Protein AF-A0A4S3IYH1-F1 (afdb_monomer)

Nearest PDB structures (foldseek):
  1wno-assembly1_A  TM=9.282E-01  e=6.209E-09  Aspergillus fumigatus
  2a3e-assembly1_A  TM=9.252E-01  e=1.065E-08  Aspergillus fumigatus
  6igy-assembly1_A  TM=9.166E-01  e=3.351E-08  Aspergillus niger
  1ll6-assembly4_D  TM=9.202E-01  e=5.748E-08  Coccidioides immitis
  7akq-assembly1_A  TM=9.149E-01  e=3.072E-06  Trichoderma harzianum

Mean predicted aligned error: 6.88 Å

Structure (mmCIF, N/CA/C/O backbone):
data_AF-A0A4S3IYH1-F1
#
_entry.id   AF-A0A4S3IYH1-F1
#
loop_
_atom_site.group_PDB
_atom_site.id
_atom_site.type_symbol
_atom_site.label_atom_id
_atom_site.label_alt_id
_atom_site.label_comp_id
_atom_site.label_asym_id
_atom_site.label_entity_id
_atom_site.label_seq_id
_atom_site.pdbx_PDB_ins_code
_atom_site.Cartn_x
_atom_site.Cartn_y
_atom_site.Cartn_z
_atom_site.occupancy
_atom_site.B_iso_or_equiv
_atom_site.auth_seq_id
_atom_site.auth_comp_id
_atom_site.auth_asym_id
_atom_site.auth_atom_id
_atom_site.pdbx_PDB_model_num
ATOM 1 N N . MET A 1 1 ? 2.991 27.594 -24.902 1.00 52.75 1 MET A N 1
ATOM 2 C CA . MET A 1 1 ? 2.321 26.370 -25.384 1.00 52.75 1 MET A CA 1
ATOM 3 C C . MET A 1 1 ? 2.389 25.411 -24.211 1.00 52.75 1 MET A C 1
ATOM 5 O O . MET A 1 1 ? 3.484 24.976 -23.888 1.00 52.75 1 MET A O 1
ATOM 9 N N . GLU A 1 2 ? 1.299 25.242 -23.466 1.00 52.25 2 GLU A N 1
ATOM 10 C CA . GLU A 1 2 ? 1.285 24.289 -22.349 1.00 52.25 2 GLU A CA 1
ATOM 11 C C . GLU A 1 2 ? 1.420 22.879 -22.927 1.00 52.25 2 GLU A C 1
ATOM 13 O O . GLU A 1 2 ? 0.733 22.533 -23.894 1.00 52.25 2 GLU A O 1
ATOM 18 N N . ALA A 1 3 ? 2.363 22.096 -22.406 1.00 57.59 3 ALA A N 1
ATOM 19 C CA . ALA A 1 3 ? 2.505 20.706 -22.801 1.00 57.59 3 ALA A CA 1
ATOM 20 C C . ALA A 1 3 ? 1.212 19.969 -22.429 1.00 57.59 3 ALA A C 1
ATOM 22 O O . ALA A 1 3 ? 0.745 20.053 -21.295 1.00 57.59 3 ALA A O 1
ATOM 23 N N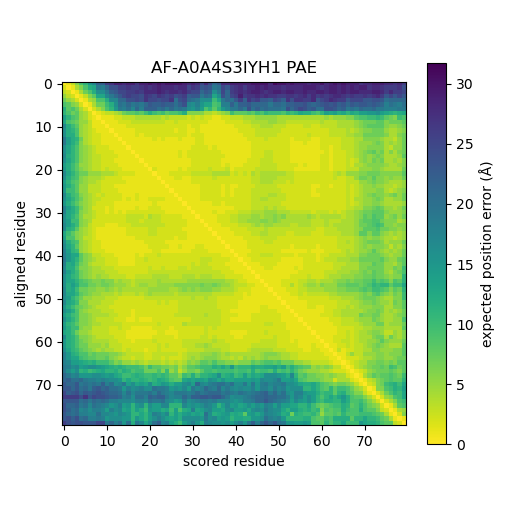 . ARG A 1 4 ? 0.609 19.267 -23.391 1.00 62.44 4 ARG A N 1
ATOM 24 C CA . ARG A 1 4 ? -0.480 18.339 -23.085 1.00 62.44 4 ARG A CA 1
ATOM 25 C C . ARG A 1 4 ? 0.126 17.142 -22.359 1.00 62.44 4 ARG A C 1
ATOM 27 O O . ARG A 1 4 ? 1.061 16.539 -22.878 1.00 62.44 4 ARG A O 1
ATOM 34 N N . GLU A 1 5 ? -0.421 16.810 -21.195 1.00 72.50 5 GLU A N 1
ATOM 35 C CA . GLU A 1 5 ? -0.181 15.536 -20.513 1.00 72.50 5 GLU A CA 1
ATOM 36 C C . GLU A 1 5 ? -0.335 14.378 -21.514 1.00 72.50 5 GLU A C 1
ATOM 38 O O . GLU A 1 5 ? -1.358 14.253 -22.198 1.00 72.50 5 GLU A O 1
ATOM 43 N N . ASN A 1 6 ? 0.701 13.549 -21.641 1.00 72.12 6 ASN A N 1
ATOM 44 C CA . ASN A 1 6 ? 0.663 12.362 -22.487 1.00 72.12 6 ASN A CA 1
ATOM 45 C C . ASN A 1 6 ? -0.112 11.266 -21.744 1.00 72.12 6 ASN A C 1
ATOM 47 O O . ASN A 1 6 ? 0.430 10.593 -20.869 1.00 72.12 6 ASN A O 1
ATOM 51 N N . PHE A 1 7 ? -1.382 11.063 -22.099 1.00 72.81 7 PHE A N 1
ATOM 52 C CA . PHE A 1 7 ? -2.225 10.012 -21.517 1.00 72.81 7 PHE A CA 1
ATOM 53 C C . PHE A 1 7 ? -1.883 8.630 -22.101 1.00 72.81 7 PHE A C 1
ATOM 55 O O . PHE A 1 7 ? -2.644 8.059 -22.882 1.00 72.81 7 PHE A O 1
ATOM 62 N N . GLY A 1 8 ? -0.707 8.110 -21.750 1.00 86.81 8 GLY A N 1
ATOM 63 C CA . GLY A 1 8 ? -0.298 6.737 -22.051 1.00 86.81 8 GLY A CA 1
ATOM 64 C C . GLY A 1 8 ? -1.058 5.693 -21.224 1.00 86.81 8 GLY A C 1
ATOM 65 O O . GLY A 1 8 ? -1.773 6.015 -20.270 1.00 86.81 8 GLY A O 1
ATOM 66 N N . TYR A 1 9 ? -0.898 4.415 -21.583 1.00 94.06 9 TYR A N 1
ATOM 67 C CA . TYR A 1 9 ? -1.417 3.313 -20.770 1.00 94.06 9 TYR A CA 1
ATOM 68 C C . TYR A 1 9 ? -0.733 3.270 -19.400 1.00 94.06 9 TYR A C 1
ATOM 70 O O . TYR A 1 9 ? 0.458 3.553 -19.275 1.00 94.06 9 TYR A O 1
ATOM 78 N N . ARG A 1 10 ? -1.494 2.874 -18.376 1.00 95.25 10 ARG A N 1
ATOM 79 C CA . ARG A 1 10 ? -0.992 2.680 -17.014 1.00 95.25 10 ARG A CA 1
ATOM 80 C C . ARG A 1 10 ? -0.778 1.194 -16.754 1.00 95.25 10 ARG A C 1
ATOM 82 O O . ARG A 1 10 ? -1.664 0.387 -17.020 1.00 95.25 10 ARG A O 1
ATOM 89 N N . SER A 1 11 ? 0.376 0.865 -16.194 1.00 97.00 11 SER A N 1
ATOM 90 C CA . SER A 1 11 ? 0.684 -0.436 -15.598 1.00 97.00 11 SER A CA 1
ATOM 91 C C . SER A 1 11 ? 0.623 -0.2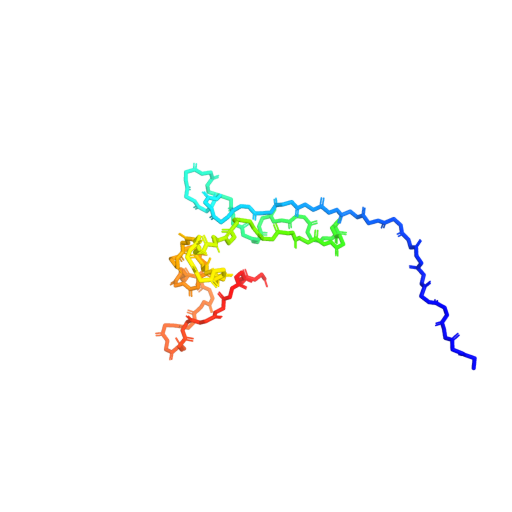80 -14.078 1.00 97.00 11 SER A C 1
ATOM 93 O O . SER A 1 11 ? 1.359 0.541 -13.523 1.00 97.00 11 SER A O 1
ATOM 95 N N . VAL A 1 12 ? -0.312 -0.971 -13.426 1.00 97.81 12 VAL A N 1
ATOM 96 C CA . VAL A 1 12 ? -0.661 -0.778 -12.008 1.00 97.81 12 VAL A CA 1
ATOM 97 C C . VAL A 1 12 ? -0.577 -2.118 -11.287 1.00 97.81 12 VAL A C 1
ATOM 99 O O . VAL A 1 12 ? -1.147 -3.098 -11.768 1.00 97.81 12 VAL A O 1
ATOM 102 N N . ALA A 1 13 ? 0.088 -2.160 -10.134 1.00 97.81 13 ALA A N 1
ATOM 103 C CA . ALA A 1 13 ? 0.156 -3.351 -9.288 1.00 97.81 13 ALA A CA 1
ATOM 104 C C . ALA A 1 13 ? -0.239 -3.033 -7.845 1.00 97.81 13 ALA A C 1
ATOM 106 O O . ALA A 1 13 ? 0.058 -1.953 -7.342 1.00 97.81 13 ALA A O 1
ATOM 107 N N . TYR A 1 14 ? -0.878 -3.989 -7.174 1.00 98.06 14 TYR A N 1
ATOM 108 C CA . TYR A 1 14 ? -1.054 -3.945 -5.726 1.00 98.06 14 TYR A CA 1
ATOM 109 C C . TYR A 1 14 ? 0.158 -4.565 -5.039 1.00 98.06 14 TYR A C 1
ATOM 111 O O . TYR A 1 14 ? 0.546 -5.685 -5.374 1.00 98.06 14 TYR A O 1
ATOM 119 N N . PHE A 1 15 ? 0.698 -3.867 -4.045 1.00 98.00 15 PHE A N 1
ATOM 120 C CA . PHE A 1 15 ? 1.614 -4.444 -3.073 1.00 98.00 15 PHE A CA 1
ATOM 121 C C . PHE A 1 15 ? 0.898 -4.512 -1.731 1.00 98.00 15 PHE A C 1
ATOM 123 O O . PHE A 1 15 ? 0.455 -3.494 -1.203 1.00 98.00 15 PHE A O 1
ATOM 130 N N . VAL A 1 16 ? 0.756 -5.722 -1.201 1.00 97.88 16 VAL A N 1
ATOM 131 C CA . VAL A 1 16 ? 0.078 -5.953 0.074 1.00 97.88 16 VAL A CA 1
ATOM 132 C C . VAL A 1 16 ? 1.100 -5.957 1.204 1.00 97.88 16 VAL A C 1
ATOM 134 O O . VAL A 1 16 ? 2.095 -6.670 1.100 1.00 97.88 16 VAL A O 1
ATOM 137 N N . ASN A 1 17 ? 0.880 -5.190 2.273 1.00 95.88 17 ASN A N 1
ATOM 138 C CA . ASN A 1 17 ? 1.866 -5.022 3.350 1.00 95.88 17 ASN A CA 1
ATOM 139 C C . ASN A 1 17 ? 2.268 -6.360 3.996 1.00 95.88 17 ASN A C 1
ATOM 141 O O . ASN A 1 17 ? 3.446 -6.612 4.236 1.00 95.88 17 ASN A O 1
ATOM 145 N N . TRP A 1 18 ? 1.335 -7.308 4.110 1.00 97.31 18 TRP A N 1
ATOM 146 C CA . TRP A 1 18 ? 1.611 -8.652 4.624 1.00 97.31 18 TRP A CA 1
ATOM 147 C C . TRP A 1 18 ? 2.462 -9.544 3.691 1.00 97.31 18 TRP A C 1
ATOM 149 O O . TRP A 1 18 ? 2.754 -10.699 4.031 1.00 97.31 18 TRP A O 1
ATOM 159 N N . ALA A 1 19 ? 2.855 -9.068 2.503 1.00 97.50 19 ALA A N 1
ATOM 160 C CA . ALA A 1 19 ? 3.753 -9.783 1.591 1.00 97.50 19 ALA A CA 1
ATOM 161 C C . ALA A 1 19 ? 5.170 -9.949 2.163 1.00 97.50 19 ALA A C 1
ATOM 163 O O . ALA A 1 19 ? 5.844 -10.935 1.853 1.00 97.50 19 ALA A O 1
ATOM 164 N N . ILE A 1 20 ? 5.591 -9.057 3.060 1.00 96.25 20 ILE A N 1
ATOM 165 C CA . ILE A 1 20 ? 6.931 -9.092 3.657 1.00 96.25 20 ILE A CA 1
ATOM 166 C C . ILE A 1 20 ? 7.148 -10.281 4.604 1.00 96.25 20 ILE A C 1
ATOM 168 O O . ILE A 1 20 ? 8.287 -10.601 4.925 1.00 96.25 20 ILE A O 1
ATOM 172 N N . TYR A 1 21 ? 6.067 -10.914 5.077 1.00 95.12 21 TYR A N 1
ATOM 173 C CA . TYR A 1 21 ? 6.123 -12.008 6.047 1.00 95.12 21 TYR A CA 1
ATOM 174 C C . TYR A 1 21 ? 6.339 -13.359 5.351 1.00 95.12 21 TYR A C 1
ATOM 176 O O . TYR A 1 21 ? 7.379 -13.607 4.753 1.00 95.12 21 TYR A O 1
ATOM 184 N N . GLY A 1 22 ? 5.348 -14.259 5.379 1.00 96.56 22 GLY A N 1
ATOM 185 C CA . GLY A 1 22 ? 5.495 -15.626 4.865 1.00 96.56 22 GLY A CA 1
ATOM 186 C C . GLY A 1 22 ? 5.755 -15.733 3.358 1.00 96.56 22 GLY A C 1
ATOM 187 O O . GLY A 1 22 ? 6.154 -16.796 2.894 1.00 96.56 22 GLY A O 1
ATOM 188 N N . ARG A 1 23 ? 5.530 -14.660 2.588 1.00 97.44 23 ARG A N 1
ATOM 189 C CA . ARG A 1 23 ? 5.866 -14.609 1.155 1.00 97.44 23 ARG A CA 1
ATOM 190 C C . ARG A 1 23 ? 7.286 -14.113 0.902 1.00 97.44 23 ARG A C 1
ATOM 192 O O . ARG A 1 23 ? 7.780 -14.335 -0.198 1.00 97.44 23 ARG A O 1
ATOM 199 N N . ASN A 1 24 ? 7.916 -13.482 1.896 1.00 96.69 24 ASN A N 1
ATOM 200 C CA . ASN A 1 24 ? 9.233 -12.863 1.793 1.00 96.69 24 ASN A CA 1
ATOM 201 C C . ASN A 1 24 ? 9.384 -12.023 0.511 1.00 96.69 24 ASN A C 1
ATOM 203 O O . ASN A 1 24 ? 10.370 -12.149 -0.208 1.00 96.69 24 ASN A O 1
ATOM 207 N N . HIS A 1 25 ? 8.357 -11.230 0.199 1.00 96.75 25 HIS A N 1
ATOM 208 C CA . HIS A 1 25 ? 8.336 -10.336 -0.950 1.00 96.75 25 HIS A CA 1
ATOM 209 C C . HIS A 1 25 ? 8.306 -8.903 -0.431 1.00 96.75 25 HIS A C 1
ATOM 211 O O . HIS A 1 25 ? 7.338 -8.489 0.212 1.00 96.75 25 HIS A O 1
ATOM 217 N N . ASN A 1 26 ? 9.396 -8.185 -0.656 1.00 95.56 26 ASN A N 1
ATOM 218 C CA . ASN A 1 26 ? 9.636 -6.844 -0.147 1.00 95.56 26 ASN A CA 1
ATOM 219 C C . ASN A 1 26 ? 9.424 -5.809 -1.266 1.00 95.56 26 ASN A C 1
ATOM 221 O O . ASN A 1 26 ?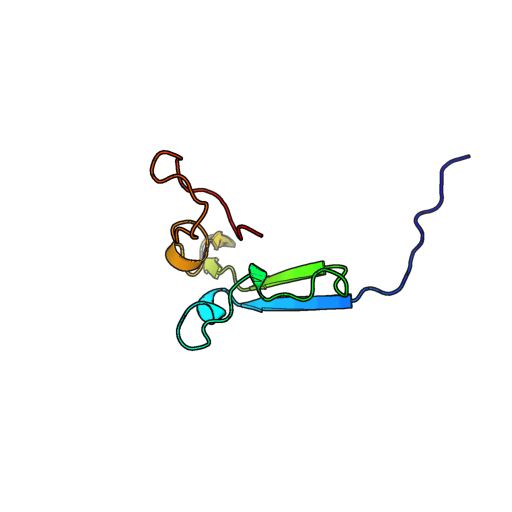 9.409 -6.176 -2.443 1.00 95.56 26 ASN A O 1
ATOM 225 N N . PRO A 1 27 ? 9.259 -4.517 -0.939 1.00 94.38 27 PRO A N 1
ATOM 226 C CA . PRO A 1 27 ? 9.057 -3.476 -1.950 1.00 94.38 27 PRO A CA 1
ATOM 227 C C . PRO A 1 27 ? 10.169 -3.432 -3.005 1.00 94.38 27 PRO A C 1
ATOM 229 O O . PRO A 1 27 ? 9.885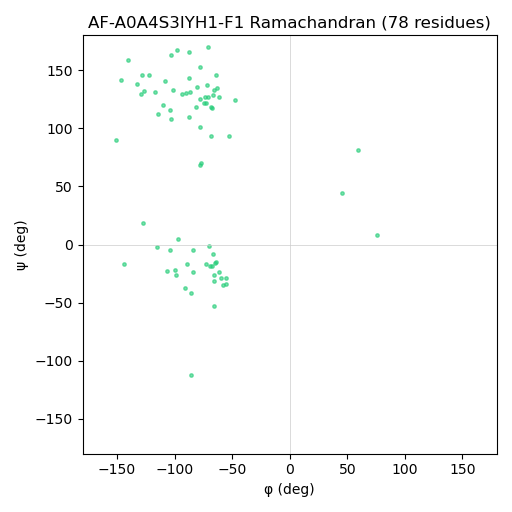 -3.217 -4.182 1.00 94.38 27 PRO A O 1
ATOM 232 N N . GLN A 1 28 ? 11.408 -3.740 -2.610 1.00 94.06 28 GLN A N 1
ATOM 233 C CA . GLN A 1 28 ? 12.577 -3.791 -3.495 1.00 94.06 28 GLN A CA 1
ATOM 234 C C . GLN A 1 28 ? 12.491 -4.902 -4.558 1.00 94.06 28 GLN A C 1
ATOM 236 O O . GLN A 1 28 ? 13.210 -4.865 -5.554 1.00 94.06 28 GLN A O 1
ATOM 241 N N . ASP A 1 29 ? 11.597 -5.878 -4.385 1.00 96.12 29 ASP A N 1
ATOM 242 C CA . ASP A 1 29 ? 11.364 -6.950 -5.355 1.00 96.12 29 ASP A CA 1
ATOM 243 C C . ASP A 1 29 ? 10.379 -6.539 -6.474 1.00 96.12 29 ASP A C 1
ATOM 245 O O . ASP A 1 29 ? 10.115 -7.324 -7.393 1.00 96.12 29 ASP A O 1
ATOM 249 N N . LEU A 1 30 ? 9.782 -5.341 -6.409 1.00 96.31 30 LEU A N 1
ATOM 250 C CA . LEU A 1 30 ? 8.833 -4.861 -7.416 1.00 96.31 30 LEU A CA 1
ATOM 251 C C . LEU A 1 30 ? 9.538 -4.512 -8.743 1.00 96.31 30 LEU A C 1
ATOM 253 O O . LEU A 1 30 ? 10.561 -3.828 -8.743 1.00 96.31 30 LEU A O 1
ATOM 257 N N . PRO A 1 31 ? 8.963 -4.881 -9.908 1.00 96.69 31 PRO A N 1
ATOM 258 C CA . PRO A 1 31 ? 9.498 -4.504 -11.217 1.00 96.69 31 PRO A CA 1
ATOM 259 C C . PRO A 1 31 ? 9.138 -3.047 -11.561 1.00 96.69 31 PRO A C 1
ATOM 261 O O . PRO A 1 31 ? 8.309 -2.781 -12.438 1.00 96.69 31 PRO A O 1
ATOM 264 N N . VAL A 1 32 ? 9.719 -2.092 -10.831 1.00 94.12 32 VAL A N 1
ATOM 265 C CA . VAL A 1 32 ? 9.400 -0.653 -10.916 1.00 94.12 32 VAL A CA 1
ATOM 266 C C . VAL A 1 32 ? 9.666 -0.050 -12.300 1.00 94.12 32 VAL A C 1
ATOM 268 O O . VAL A 1 32 ? 9.005 0.907 -12.687 1.00 94.12 32 VAL A O 1
ATOM 271 N N . ASP A 1 33 ? 10.546 -0.658 -13.097 1.00 96.19 33 ASP A N 1
ATOM 272 C CA . ASP A 1 33 ? 10.826 -0.291 -14.492 1.00 96.19 33 ASP A CA 1
ATOM 273 C C . ASP A 1 33 ? 9.644 -0.558 -15.443 1.00 96.19 33 ASP A C 1
ATOM 275 O O . ASP A 1 33 ? 9.581 -0.010 -16.545 1.00 96.19 33 ASP A O 1
ATOM 279 N N . ARG A 1 34 ? 8.693 -1.402 -15.026 1.00 95.88 34 ARG A N 1
ATOM 280 C CA . ARG A 1 34 ? 7.514 -1.815 -15.810 1.00 95.88 34 ARG A CA 1
ATOM 281 C C . ARG A 1 34 ? 6.200 -1.350 -15.204 1.00 95.88 34 ARG A C 1
ATOM 283 O O . ARG A 1 34 ? 5.133 -1.630 -15.761 1.00 95.88 34 ARG A O 1
ATOM 290 N N . LEU A 1 3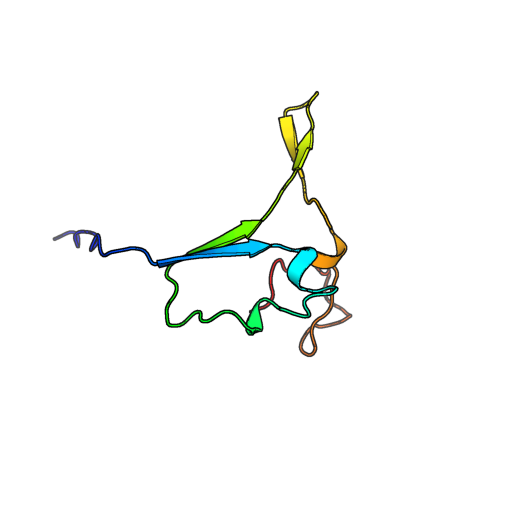5 ? 6.258 -0.683 -14.058 1.00 95.69 35 LEU A N 1
ATOM 291 C CA . LEU A 1 35 ? 5.097 -0.177 -13.351 1.00 95.69 35 LEU A CA 1
ATOM 292 C C . LEU A 1 35 ? 5.056 1.338 -13.464 1.00 95.69 35 LEU A C 1
ATOM 294 O O . LEU A 1 35 ? 6.059 2.033 -13.391 1.00 95.69 35 LEU A O 1
ATOM 298 N N . THR A 1 36 ? 3.847 1.847 -13.644 1.00 95.31 36 THR A N 1
ATOM 299 C CA . THR A 1 36 ? 3.579 3.287 -13.574 1.00 95.31 36 THR A CA 1
ATOM 300 C C . THR A 1 36 ? 3.023 3.679 -12.211 1.00 95.31 36 THR A C 1
ATOM 302 O O . THR A 1 36 ? 3.145 4.830 -11.818 1.00 95.31 36 THR A O 1
ATOM 305 N N . HIS A 1 37 ? 2.375 2.740 -11.513 1.00 95.44 37 HIS A N 1
ATOM 306 C CA . HIS A 1 37 ? 1.764 2.960 -10.208 1.00 95.44 37 HIS A CA 1
ATOM 307 C C . HIS A 1 37 ? 1.862 1.683 -9.373 1.00 95.44 37 HIS A C 1
ATOM 309 O O . HIS A 1 37 ? 1.634 0.579 -9.878 1.00 95.44 37 HIS A O 1
ATOM 315 N N . VAL A 1 38 ? 2.116 1.858 -8.082 1.00 97.00 38 VAL A N 1
ATOM 316 C CA . VAL A 1 38 ? 1.987 0.815 -7.066 1.00 97.00 38 VAL A CA 1
ATOM 317 C C . VAL A 1 38 ? 0.902 1.259 -6.094 1.00 97.00 38 VAL A C 1
ATOM 319 O O . VAL A 1 38 ? 0.894 2.401 -5.643 1.00 97.00 38 VAL A O 1
ATOM 322 N N . LEU A 1 39 ? -0.038 0.369 -5.804 1.00 97.56 39 LEU A N 1
ATOM 323 C CA . LEU A 1 39 ? -1.101 0.581 -4.834 1.00 97.56 39 LEU A CA 1
ATOM 324 C C . LEU A 1 39 ? -0.743 -0.184 -3.564 1.00 97.56 39 LEU A C 1
ATOM 326 O O . LEU A 1 39 ? -0.796 -1.415 -3.547 1.00 97.56 39 LEU A O 1
ATOM 330 N N . TYR A 1 40 ? -0.366 0.546 -2.518 1.00 97.25 40 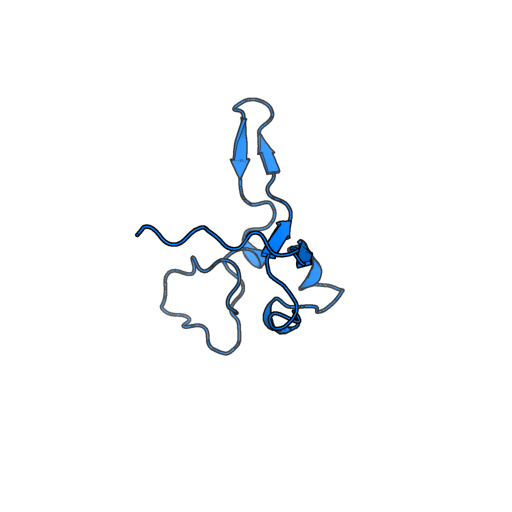TYR A N 1
ATOM 331 C CA . TYR A 1 40 ? -0.102 -0.046 -1.215 1.00 97.25 40 TYR A CA 1
ATOM 332 C C . TYR A 1 40 ? -1.410 -0.446 -0.537 1.00 97.25 40 TYR A C 1
ATOM 334 O O . TYR A 1 40 ? -2.343 0.357 -0.453 1.00 97.25 40 TYR A O 1
ATOM 342 N N . ALA A 1 41 ? -1.498 -1.699 -0.106 1.00 96.25 41 ALA A N 1
ATOM 343 C CA . ALA A 1 41 ? -2.737 -2.303 0.353 1.00 96.25 41 ALA A CA 1
ATOM 344 C C . ALA A 1 41 ? -2.559 -3.051 1.687 1.00 96.25 41 ALA A C 1
ATOM 346 O O . ALA A 1 41 ? -1.593 -3.785 1.855 1.00 96.25 41 ALA A O 1
ATOM 347 N N . PHE A 1 42 ? -3.480 -2.953 2.644 1.00 97.44 42 PHE A N 1
ATOM 348 C CA . PHE A 1 42 ? -4.634 -2.042 2.713 1.00 97.44 42 PHE A CA 1
ATOM 349 C C . PHE A 1 42 ? -4.557 -1.205 3.988 1.00 97.44 42 PHE A C 1
ATOM 351 O O . PHE A 1 42 ? -4.130 -1.698 5.028 1.00 97.44 42 PHE A O 1
ATOM 358 N N . ALA A 1 43 ? -5.020 0.042 3.915 1.00 96.56 43 ALA A N 1
ATOM 359 C CA . ALA A 1 43 ? -5.397 0.794 5.105 1.00 96.56 43 ALA A CA 1
ATOM 360 C C . ALA A 1 43 ? -6.776 0.328 5.603 1.00 96.56 43 ALA A C 1
ATOM 362 O O . ALA A 1 43 ? -7.608 -0.131 4.813 1.00 96.56 43 ALA A O 1
ATOM 363 N N . ASN A 1 44 ? -7.019 0.473 6.901 1.00 96.81 44 ASN A N 1
ATOM 364 C CA . ASN A 1 44 ? -8.309 0.210 7.528 1.00 96.81 44 ASN A CA 1
ATOM 365 C C . ASN A 1 44 ? -9.109 1.500 7.721 1.00 96.81 44 ASN A C 1
ATOM 367 O O . ASN A 1 44 ? -8.580 2.602 7.586 1.00 96.81 44 ASN A O 1
ATOM 371 N N . ILE A 1 45 ? -10.396 1.339 8.033 1.00 97.50 45 ILE A N 1
ATOM 372 C CA . ILE A 1 45 ? -11.326 2.437 8.299 1.00 97.50 45 ILE A CA 1
ATOM 373 C C . ILE A 1 45 ? -12.044 2.156 9.617 1.00 97.50 45 ILE A C 1
ATOM 375 O O . ILE A 1 45 ? -12.592 1.066 9.805 1.00 97.50 45 ILE A O 1
ATOM 379 N N . ASP A 1 46 ? -12.062 3.132 10.520 1.00 97.19 46 ASP A N 1
ATOM 380 C CA . ASP A 1 46 ? -12.887 3.081 11.723 1.00 97.19 46 ASP A CA 1
ATOM 381 C C . ASP A 1 46 ? -14.360 3.295 11.343 1.00 97.19 46 ASP A C 1
ATOM 383 O O . ASP A 1 46 ? -14.731 4.307 10.751 1.00 97.19 46 ASP A O 1
ATOM 387 N N . ASN A 1 47 ? -15.228 2.336 11.674 1.00 96.56 47 ASN A N 1
ATOM 388 C CA . ASN A 1 47 ? -16.636 2.375 11.260 1.00 96.56 47 ASN A CA 1
ATOM 389 C C . ASN A 1 47 ? -17.484 3.418 12.011 1.00 96.56 47 ASN A C 1
ATOM 391 O O . ASN A 1 47 ? -18.599 3.713 11.578 1.00 96.56 47 ASN A O 1
ATOM 395 N N . GLY A 1 48 ? -17.009 3.935 13.145 1.00 97.62 48 GLY A N 1
ATOM 396 C CA . GLY A 1 48 ? -17.702 4.951 13.936 1.00 97.62 48 GLY A CA 1
ATOM 397 C C . GLY A 1 48 ? -17.314 6.374 13.541 1.00 97.62 48 GLY A C 1
ATOM 398 O O . GLY A 1 48 ? -18.174 7.255 13.527 1.00 97.62 48 GLY A O 1
ATOM 399 N N . THR A 1 49 ? -16.042 6.600 13.213 1.00 97.69 49 THR A N 1
ATOM 400 C CA . THR A 1 49 ? -15.488 7.931 12.915 1.00 97.69 49 THR A CA 1
ATOM 401 C C . THR A 1 49 ? -15.212 8.157 11.429 1.00 97.69 49 THR A C 1
ATOM 403 O O . THR A 1 49 ? -15.179 9.305 10.988 1.00 97.69 49 THR A O 1
ATOM 406 N N 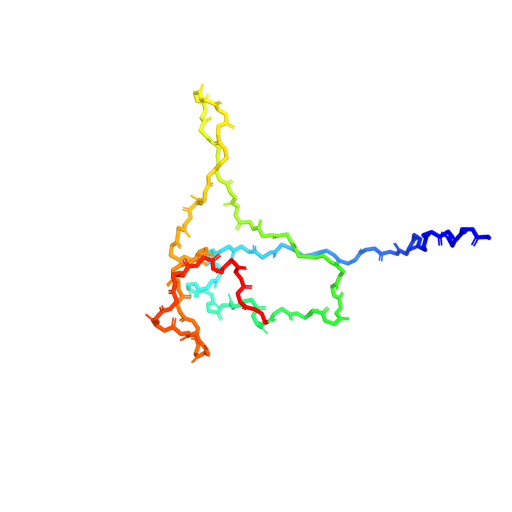. GLY A 1 50 ? -15.033 7.090 10.646 1.00 97.25 50 GLY A N 1
ATOM 407 C CA . GLY A 1 50 ? -14.573 7.152 9.258 1.00 97.25 50 GLY A CA 1
ATOM 408 C C . GLY A 1 50 ? -13.072 7.420 9.113 1.00 97.25 50 GLY A C 1
ATOM 409 O O . GLY A 1 50 ? -12.607 7.659 7.998 1.00 97.25 50 GLY A O 1
ATOM 410 N N . GLU A 1 51 ? -12.314 7.410 10.211 1.00 97.88 51 GLU A N 1
ATOM 411 C CA . GLU A 1 51 ? -10.868 7.625 10.197 1.00 97.88 51 GLU A CA 1
ATOM 412 C C . GLU A 1 51 ? -10.149 6.483 9.471 1.00 97.88 51 GLU A C 1
ATOM 414 O O . GLU A 1 51 ? -10.409 5.308 9.726 1.00 97.88 51 GLU A O 1
ATOM 419 N N . VAL A 1 52 ? -9.232 6.837 8.568 1.00 97.12 52 VAL A N 1
ATOM 420 C CA . VAL A 1 52 ? -8.363 5.883 7.871 1.00 97.12 52 VAL A CA 1
ATOM 421 C C . VAL A 1 52 ? -7.088 5.693 8.682 1.00 97.12 52 VAL A C 1
ATOM 423 O O . VAL A 1 52 ? -6.443 6.678 9.037 1.00 97.12 52 VAL A O 1
ATOM 426 N N . TYR A 1 53 ? -6.693 4.446 8.929 1.00 95.00 53 TYR A N 1
ATOM 427 C CA . TYR A 1 53 ? -5.502 4.127 9.719 1.00 95.00 53 TYR A CA 1
ATOM 428 C C . TYR A 1 53 ? -4.713 2.938 9.153 1.00 95.00 53 TYR A C 1
ATOM 430 O O . TYR A 1 53 ? -5.233 2.124 8.384 1.00 95.00 53 TYR A O 1
ATOM 438 N N . LEU A 1 54 ? -3.431 2.861 9.524 1.00 94.94 54 LEU A N 1
ATOM 439 C CA . LEU A 1 54 ? -2.514 1.789 9.127 1.00 94.94 54 LEU A CA 1
ATOM 440 C C . LEU A 1 54 ? -2.983 0.442 9.683 1.00 94.94 54 LEU A C 1
ATOM 442 O O . LEU A 1 54 ? -3.373 0.346 10.847 1.00 94.94 54 LEU A O 1
ATOM 446 N N . SER A 1 55 ? -2.970 -0.597 8.848 1.00 95.56 55 SER A N 1
ATOM 447 C CA . SER A 1 55 ? -3.416 -1.926 9.277 1.00 95.56 55 SER A CA 1
ATOM 448 C C . SER A 1 55 ? -2.316 -2.716 9.982 1.00 95.56 55 SER A C 1
ATOM 450 O O . SER A 1 55 ? -2.648 -3.587 10.787 1.00 95.56 55 SER A O 1
ATOM 452 N N . ASP A 1 56 ? -1.042 -2.401 9.722 1.00 95.31 56 ASP A N 1
ATOM 453 C CA . ASP A 1 56 ? 0.110 -3.090 10.302 1.00 95.31 56 ASP A CA 1
ATOM 454 C C . ASP A 1 56 ? 1.306 -2.135 10.428 1.00 95.31 56 ASP A C 1
ATOM 456 O O . ASP A 1 56 ? 2.130 -2.019 9.526 1.00 95.31 56 ASP A O 1
ATOM 460 N N . THR A 1 57 ? 1.431 -1.440 11.561 1.00 91.88 57 THR A N 1
ATOM 461 C CA . THR A 1 57 ? 2.491 -0.432 11.738 1.00 91.88 57 THR A CA 1
ATOM 462 C C . THR A 1 57 ? 3.897 -1.012 11.588 1.00 91.88 57 THR A C 1
ATOM 464 O O . THR A 1 57 ? 4.786 -0.313 11.099 1.00 91.88 57 THR A O 1
ATOM 467 N N . TYR A 1 58 ? 4.097 -2.297 11.907 1.00 91.00 58 TYR A N 1
ATOM 468 C CA . TYR A 1 58 ? 5.391 -2.939 11.720 1.00 91.00 58 TYR A CA 1
ATOM 469 C C . TYR A 1 58 ? 5.758 -3.042 10.243 1.00 91.00 58 TYR A C 1
ATOM 471 O O . TYR A 1 58 ? 6.840 -2.612 9.843 1.00 9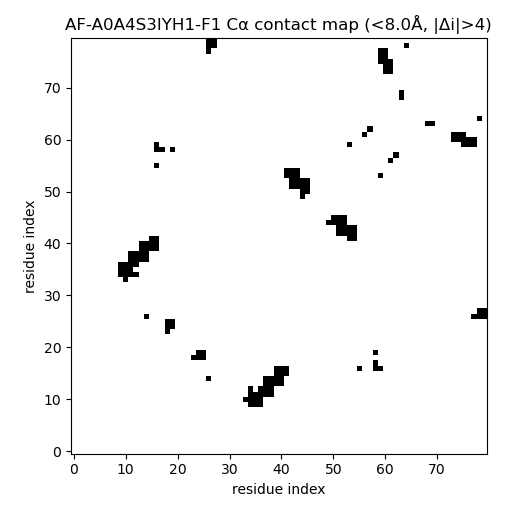1.00 58 TYR A O 1
ATOM 479 N N . ALA A 1 59 ? 4.863 -3.602 9.429 1.00 91.44 59 ALA A N 1
ATOM 480 C CA . ALA A 1 59 ? 5.084 -3.698 7.990 1.00 91.44 59 ALA A CA 1
ATOM 481 C C . ALA A 1 59 ? 5.123 -2.328 7.303 1.00 91.44 59 ALA A C 1
ATOM 483 O O . ALA A 1 59 ? 5.813 -2.177 6.292 1.00 91.44 59 ALA A O 1
ATOM 484 N N . ASP A 1 60 ? 4.371 -1.371 7.844 1.00 90.94 60 ASP A N 1
ATOM 485 C CA . ASP A 1 60 ? 4.107 -0.093 7.202 1.00 90.94 60 ASP A CA 1
ATOM 486 C C . ASP A 1 60 ? 5.209 0.942 7.473 1.00 90.94 60 ASP A C 1
ATOM 488 O O . ASP A 1 60 ? 5.571 1.653 6.542 1.00 90.94 60 ASP A O 1
ATOM 492 N N . ILE A 1 61 ? 5.739 1.055 8.702 1.00 88.12 61 ILE A N 1
ATOM 493 C CA . ILE A 1 61 ? 6.683 2.135 9.075 1.00 88.12 61 ILE A CA 1
ATOM 494 C C . ILE A 1 61 ? 7.809 1.742 10.050 1.00 88.12 61 ILE A C 1
ATOM 496 O O . ILE A 1 61 ? 8.771 2.495 10.176 1.00 88.12 61 ILE A O 1
ATOM 500 N N . GLU A 1 62 ? 7.719 0.609 10.761 1.00 86.00 62 GLU A N 1
ATOM 501 C CA . GLU A 1 62 ? 8.704 0.264 11.811 1.00 86.00 62 GLU A CA 1
ATOM 502 C C . GLU A 1 62 ? 9.772 -0.744 11.355 1.00 86.00 62 GLU A C 1
ATOM 504 O O . GLU A 1 62 ? 10.830 -0.853 11.981 1.00 86.00 62 GLU A O 1
ATOM 509 N N . LYS A 1 63 ? 9.510 -1.542 10.310 1.00 85.94 63 LYS A N 1
ATOM 510 C CA . LYS A 1 63 ? 10.475 -2.537 9.832 1.00 85.94 63 LYS A CA 1
ATOM 511 C C . LYS A 1 63 ? 11.693 -1.844 9.227 1.00 85.94 63 LYS A C 1
ATOM 513 O O . LYS A 1 63 ? 11.600 -1.256 8.159 1.00 85.94 63 LYS A O 1
ATOM 518 N N . HIS A 1 64 ? 12.844 -2.073 9.851 1.00 84.56 64 HIS A N 1
ATOM 519 C CA . HIS A 1 64 ? 14.130 -1.653 9.314 1.00 84.56 64 HIS A CA 1
ATOM 520 C C . HIS A 1 64 ? 14.623 -2.578 8.192 1.00 84.56 64 HIS A C 1
ATOM 522 O O . HIS A 1 64 ? 14.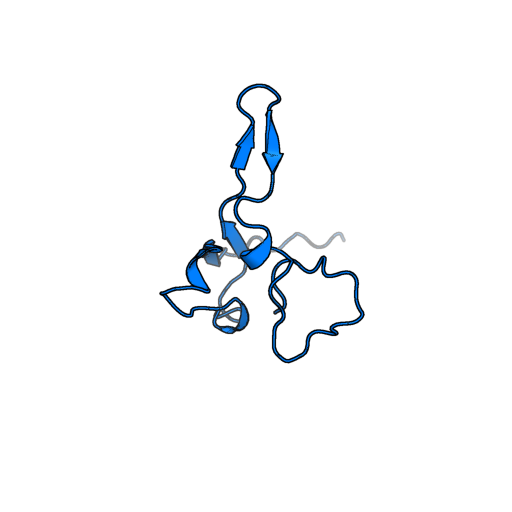773 -3.794 8.383 1.00 84.56 64 HIS A O 1
ATOM 528 N N . TYR A 1 65 ? 14.914 -1.993 7.038 1.00 84.88 65 TYR A N 1
ATOM 529 C CA . TYR A 1 65 ? 15.668 -2.588 5.940 1.00 84.88 65 TYR A CA 1
ATOM 530 C C . TYR A 1 65 ? 17.183 -2.361 6.118 1.00 84.88 65 TYR A C 1
ATOM 532 O O . TYR A 1 65 ? 17.598 -1.600 6.992 1.00 84.88 65 TYR A O 1
ATOM 540 N N . PRO A 1 66 ? 18.048 -3.075 5.364 1.00 83.50 66 PRO A N 1
ATOM 541 C CA . PRO A 1 66 ? 19.496 -3.070 5.601 1.00 83.50 66 PRO A CA 1
ATOM 542 C C . PRO A 1 66 ? 20.177 -1.694 5.604 1.00 83.50 66 PRO A C 1
ATOM 544 O O . PRO A 1 66 ? 21.186 -1.544 6.290 1.00 83.50 66 PRO A O 1
ATOM 547 N N . ASP A 1 67 ? 19.634 -0.724 4.869 1.00 80.75 67 ASP A N 1
ATOM 548 C CA . ASP A 1 67 ? 20.202 0.622 4.739 1.00 80.75 67 ASP A CA 1
ATOM 549 C C . ASP A 1 67 ? 19.558 1.646 5.697 1.00 80.75 67 ASP A C 1
ATOM 551 O O . ASP A 1 67 ? 19.927 2.822 5.690 1.00 80.75 67 ASP A O 1
ATOM 555 N N . ASP A 1 68 ? 18.653 1.202 6.575 1.00 77.56 68 ASP A N 1
ATOM 556 C CA . ASP A 1 68 ? 17.909 2.093 7.459 1.00 77.56 68 ASP A CA 1
ATOM 557 C C . ASP A 1 68 ? 18.732 2.496 8.686 1.00 77.56 68 ASP A C 1
ATOM 559 O O . ASP A 1 68 ? 19.345 1.683 9.393 1.00 77.56 68 ASP A O 1
ATOM 563 N N . SER A 1 69 ? 18.680 3.787 9.004 1.00 74.69 69 SER A N 1
ATOM 564 C CA . SER A 1 69 ? 19.256 4.324 10.229 1.00 74.69 69 SER A CA 1
ATOM 565 C C . SER A 1 69 ? 18.396 3.963 11.442 1.00 74.69 69 SER A C 1
ATOM 567 O O . SER A 1 69 ? 17.259 4.403 11.576 1.00 74.69 69 SER A O 1
ATOM 569 N N . TRP A 1 70 ? 18.989 3.275 12.419 1.00 71.50 70 TRP A N 1
ATOM 570 C CA . TRP A 1 70 ? 18.375 3.030 13.736 1.00 71.50 70 TRP A CA 1
ATOM 571 C C . TRP A 1 70 ? 18.179 4.299 14.583 1.00 71.50 70 TRP A C 1
ATOM 573 O O . TRP A 1 70 ? 17.610 4.240 15.671 1.00 71.50 70 TRP A O 1
ATOM 583 N N . SER A 1 71 ? 18.717 5.434 14.130 1.00 71.00 71 SER A N 1
ATOM 584 C CA . SER A 1 71 ? 18.669 6.716 14.843 1.00 71.00 71 SER A CA 1
ATOM 585 C C . SER A 1 71 ? 17.658 7.705 14.264 1.00 71.00 71 SER A C 1
ATOM 587 O O . SER A 1 71 ? 17.457 8.775 14.841 1.00 71.00 71 SER A O 1
ATOM 589 N N . GLU A 1 72 ? 17.010 7.357 13.152 1.00 64.88 72 GLU A N 1
ATOM 590 C CA . GLU A 1 72 ? 15.948 8.167 12.566 1.00 64.88 72 GLU A CA 1
ATOM 591 C C . GLU A 1 72 ? 14.586 7.803 13.176 1.00 64.88 72 GLU A C 1
ATOM 593 O O . GLU A 1 72 ? 14.333 6.636 13.484 1.00 64.88 72 GLU A O 1
ATOM 598 N N . PRO A 1 73 ? 13.691 8.786 13.388 1.00 59.16 73 PRO A N 1
ATOM 599 C CA . PRO A 1 73 ? 12.321 8.505 13.797 1.00 59.16 73 PRO A CA 1
ATOM 600 C C . PRO A 1 73 ? 11.594 7.814 12.630 1.00 59.16 73 PRO A C 1
ATOM 602 O O . PRO A 1 73 ? 11.110 8.489 11.725 1.00 59.16 73 PRO A O 1
ATOM 605 N N . GLY A 1 74 ? 11.588 6.476 12.634 1.00 57.44 74 GLY A N 1
ATOM 606 C CA . GLY A 1 74 ? 11.087 5.593 11.571 1.00 57.44 74 GLY A CA 1
ATOM 607 C C . GLY A 1 74 ? 9.655 5.892 11.127 1.00 57.44 74 GLY A C 1
ATOM 608 O O . GLY A 1 74 ? 8.695 5.404 11.713 1.00 57.44 74 GLY A O 1
ATOM 609 N N . ASN A 1 75 ? 9.531 6.708 10.080 1.00 57.44 75 ASN A N 1
ATOM 610 C CA . ASN A 1 75 ? 8.266 7.109 9.462 1.00 57.44 75 ASN A CA 1
ATOM 611 C C . ASN A 1 75 ? 8.264 6.852 7.943 1.00 57.44 75 ASN A C 1
ATOM 613 O O . ASN A 1 75 ? 7.463 7.446 7.217 1.00 57.44 75 ASN A O 1
ATOM 617 N N . ASN A 1 76 ? 9.166 6.005 7.443 1.00 60.47 76 ASN A N 1
ATOM 618 C CA . ASN A 1 76 ? 9.272 5.733 6.015 1.00 60.47 76 ASN A CA 1
ATOM 619 C C . ASN A 1 76 ? 8.319 4.596 5.647 1.00 60.47 76 ASN A C 1
ATOM 621 O O . ASN A 1 76 ? 8.527 3.444 6.014 1.00 60.47 76 ASN A O 1
ATOM 625 N N . CYS A 1 77 ? 7.259 4.932 4.912 1.00 58.84 77 CYS A N 1
ATOM 626 C CA . CYS A 1 77 ? 6.408 3.934 4.281 1.00 58.84 77 CYS A CA 1
ATOM 627 C C . CYS A 1 77 ? 7.067 3.478 2.981 1.00 58.84 77 CYS A C 1
ATOM 629 O O . CYS A 1 77 ? 7.234 4.296 2.078 1.00 58.84 77 CYS A O 1
ATOM 631 N N . MET A 1 78 ? 7.392 2.182 2.893 1.00 56.06 78 MET A N 1
ATOM 632 C CA . MET A 1 78 ? 7.987 1.538 1.714 1.00 56.06 78 MET A CA 1
ATOM 633 C C . MET A 1 78 ? 9.337 2.161 1.323 1.00 56.06 78 MET A C 1
ATOM 635 O O . MET A 1 78 ? 9.398 2.969 0.401 1.00 56.06 78 MET A O 1
ATOM 639 N N . ASP A 1 79 ? 10.422 1.772 1.997 1.00 59.06 79 ASP A N 1
ATOM 640 C CA . ASP A 1 79 ? 11.772 2.100 1.517 1.00 59.06 79 ASP A CA 1
ATOM 641 C C . ASP A 1 79 ? 12.049 1.313 0.220 1.00 59.06 79 ASP A C 1
ATOM 643 O O . ASP A 1 79 ? 11.965 0.079 0.208 1.00 59.06 79 ASP A O 1
ATOM 647 N N . VAL A 1 80 ? 12.286 2.017 -0.894 1.00 51.97 80 VAL A N 1
ATOM 648 C CA . VAL A 1 80 ? 12.508 1.456 -2.246 1.00 51.97 80 VAL A CA 1
ATOM 649 C C . VAL A 1 80 ? 13.862 1.892 -2.775 1.00 51.97 80 VAL A C 1
ATOM 651 O O . VAL A 1 80 ? 14.122 3.115 -2.767 1.00 51.97 80 VAL A O 1
#

Solvent-accessible surface area (backbone atoms only — not comparable to full-atom values): 5364 Å² total; per-residue (Å²): 131,82,80,75,82,79,86,67,89,80,35,74,47,79,47,50,53,74,32,52,56,96,68,67,46,50,69,74,73,53,67,62,95,70,41,75,43,76,44,79,37,65,71,41,67,42,91,91,79,66,49,74,43,79,68,46,60,50,71,43,28,61,66,77,56,97,89,56,64,93,85,54,88,66,70,58,65,71,78,113

Radius of gyration: 16.14 Å; Cα contacts (8 Å, |Δi|>4): 80; chains: 1; bounding box: 38×42×40 Å

InterPro domains:
  IPR001223 Glycoside hydrolase family 18, catalytic domain [PF00704] (10-62)
  IPR001223 Glycoside hydrolase family 18, catalytic domain [PS51910] (9-80)
  IPR017853 Glycoside hydrolase superfamily [SSF51445] (8-78)

Secondary structure (DSSP, 8-state):
-PPPP--PPPPEEEEEGGGGSTT---GGGS-GGG-SEEEEE--EE-TTT--EE-S-HIIIIIPPPTT--TTS----SS--

Organism: NCBI:txid1220188

pLDDT: mean 86.72, std 14.65, range [51.97, 98.06]

Foldseek 3Di:
DDDDDDPDDFAEEEDELCCCPPVVQALVNDPVVRGPYYHYDDWDADPVPRDTHRPDCCSAWVPDDPPDDPPDPTRDGGDD

Sequence (80 aa):
MEARENFGYRSVAYFVNWAIYGRNHNPQDLPVDRLTHVLYAFANIDNGTGEVYLSDTYADIEKHYPDDSWSEPGNNCMDV